Protein 1EI0 (pdb70)

Structure (mmCIF, N/CA/C/O backbone):
data_1EI0
#
_entry.id   1EI0
#
_cell.length_a   1.000
_cell.length_b   1.000
_cell.length_c   1.000
_cell.angle_alpha   90.00
_cell.angle_beta   90.00
_cell.angle_gamma   90.00
#
_symmetry.space_group_name_H-M   'P 1'
#
loop_
_atom_site.group_PDB
_atom_site.id
_atom_site.type_symbol
_atom_site.label_atom_id
_atom_site.label_alt_id
_atom_site.label_comp_id
_atom_site.label_asym_id
_atom_site.label_entity_id
_atom_site.label_seq_id
_atom_site.pdbx_PDB_ins_code
_atom_site.Cartn_x
_atom_site.Cartn_y
_atom_site.Cartn_z
_atom_site.occupancy
_atom_site.B_iso_or_equiv
_atom_site.auth_seq_id
_atom_site.auth_comp_id
_atom_site.auth_asym_id
_atom_site.auth_atom_id
_atom_site.pdbx_PDB_model_num
ATOM 1 N N . ASP A 1 1 ? 6.608 13.604 0.992 1.00 0.00 1 ASP A N 1
ATOM 2 C CA . ASP A 1 1 ? 5.940 13.464 -0.292 1.00 0.00 1 ASP A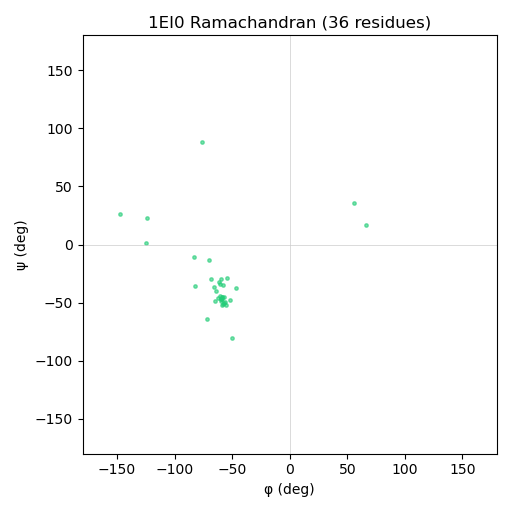 CA 1
ATOM 3 C C . ASP A 1 1 ? 4.484 13.008 -0.040 1.00 0.00 1 ASP A C 1
ATOM 4 O O . ASP A 1 1 ? 4.148 12.816 1.128 1.00 0.00 1 ASP A O 1
ATOM 13 N N . PRO A 1 2 ? 3.620 12.868 -1.072 1.00 0.00 2 PRO A N 1
ATOM 14 C CA . PRO A 1 2 ? 2.256 12.356 -0.936 1.00 0.00 2 PRO A CA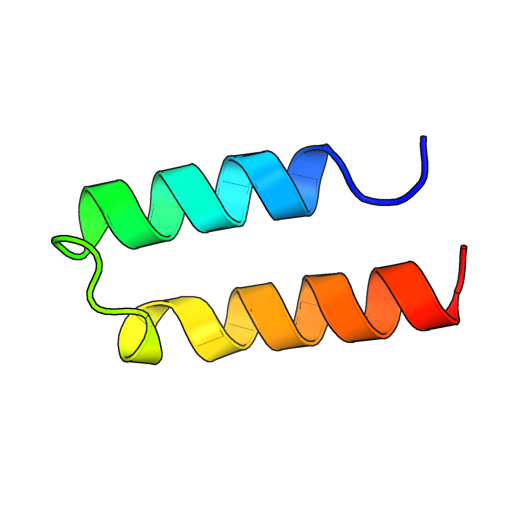 1
ATOM 15 C C . PRO A 1 2 ? 2.176 11.032 -0.164 1.00 0.00 2 PRO A C 1
ATOM 16 O O . PRO A 1 2 ? 1.832 11.036 1.016 1.00 0.00 2 PRO A O 1
ATOM 27 N N . CYS A 1 3 ? 2.452 9.896 -0.824 1.00 0.00 3 CYS A N 1
ATOM 28 C CA . CYS A 1 3 ? 2.116 8.568 -0.308 1.00 0.00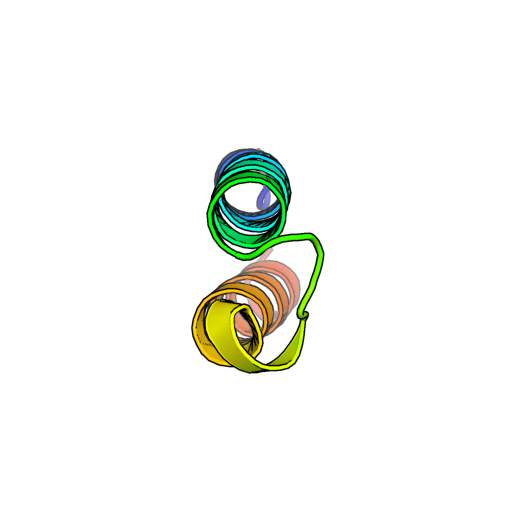 3 CYS A CA 1
ATOM 29 C C . CYS A 1 3 ? 3.120 7.480 -0.708 1.00 0.00 3 CYS A C 1
ATOM 30 O O . CYS A 1 3 ? 2.744 6.308 -0.804 1.00 0.00 3 CYS A O 1
ATOM 37 N N . GLN A 1 4 ? 4.380 7.832 -0.980 1.00 0.00 4 GLN A N 1
ATOM 38 C CA . GLN A 1 4 ? 5.376 6.840 -1.396 1.00 0.00 4 GLN A CA 1
ATOM 39 C C . GLN A 1 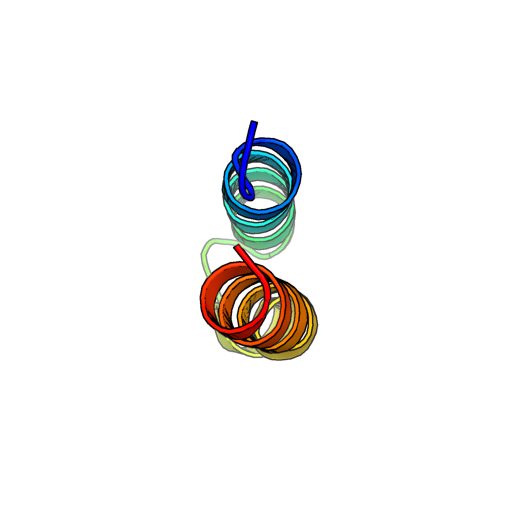4 ? 5.576 5.760 -0.316 1.00 0.00 4 GLN A C 1
ATOM 40 O O . GLN A 1 4 ? 5.764 4.596 -0.664 1.00 0.00 4 GLN A O 1
ATOM 54 N N . LYS A 1 5 ? 5.472 6.116 0.972 1.00 0.00 5 LYS A N 1
ATOM 55 C CA . LYS A 1 5 ? 5.468 5.148 2.068 1.00 0.00 5 LYS A CA 1
ATOM 56 C C . LYS A 1 5 ? 4.340 4.148 1.888 1.00 0.00 5 LYS A C 1
ATOM 57 O O . LYS A 1 5 ? 4.592 2.952 1.932 1.00 0.00 5 LYS A O 1
ATOM 76 N N . GLN A 1 6 ? 3.112 4.620 1.676 1.00 0.00 6 GLN A N 1
ATOM 77 C CA . GLN A 1 6 ? 1.976 3.744 1.448 1.00 0.00 6 GLN A CA 1
ATOM 78 C C . GLN A 1 6 ? 2.232 2.868 0.228 1.00 0.00 6 GLN A C 1
ATOM 79 O O . GLN A 1 6 ? 2.004 1.672 0.316 1.00 0.00 6 GLN A O 1
ATOM 93 N N . ALA A 1 7 ? 2.728 3.428 -0.880 1.00 0.00 7 ALA A N 1
ATOM 94 C CA . ALA A 1 7 ? 3.024 2.640 -2.080 1.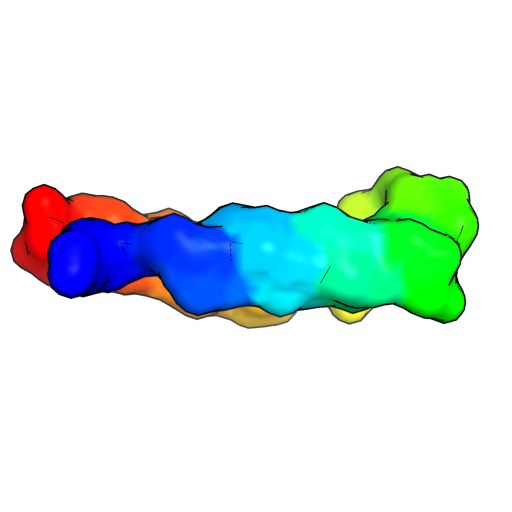00 0.00 7 ALA A CA 1
ATOM 95 C C . ALA A 1 7 ? 4.036 1.528 -1.768 1.00 0.00 7 ALA A C 1
ATOM 96 O O . ALA A 1 7 ? 3.820 0.372 -2.136 1.00 0.00 7 ALA A O 1
ATOM 103 N N . ALA A 1 8 ? 5.116 1.868 -1.056 1.00 0.00 8 ALA A N 1
ATOM 104 C CA . ALA A 1 8 ? 6.124 0.916 -0.612 1.00 0.00 8 ALA A CA 1
ATOM 105 C C . ALA A 1 8 ? 5.520 -0.128 0.328 1.00 0.00 8 ALA A C 1
ATOM 106 O O . ALA A 1 8 ? 5.764 -1.316 0.148 1.00 0.00 8 ALA A O 1
ATOM 113 N N . GLU A 1 9 ? 4.720 0.280 1.316 1.00 0.00 9 GLU A N 1
ATOM 114 C CA . GLU A 1 9 ? 4.080 -0.620 2.264 1.00 0.00 9 GLU A CA 1
ATOM 115 C C . GLU A 1 9 ? 3.008 -1.488 1.600 1.00 0.00 9 GLU A C 1
ATOM 116 O O . GLU A 1 9 ? 2.816 -2.620 2.020 1.00 0.00 9 GLU A O 1
ATOM 128 N N . ILE A 1 10 ? 2.344 -1.000 0.544 1.00 0.00 10 ILE A N 1
ATOM 129 C CA . ILE A 1 10 ? 1.428 -1.776 -0.288 1.00 0.00 10 ILE A CA 1
ATOM 130 C C . ILE A 1 10 ? 2.224 -2.868 -0.996 1.00 0.00 10 ILE A C 1
ATOM 131 O O . ILE A 1 10 ? 1.828 -4.032 -0.920 1.00 0.00 10 ILE A O 1
ATOM 147 N N . GLN A 1 11 ? 3.356 -2.520 -1.628 1.00 0.00 11 GLN A N 1
ATOM 148 C CA . GLN A 1 11 ? 4.272 -3.504 -2.212 1.00 0.00 11 GLN A CA 1
A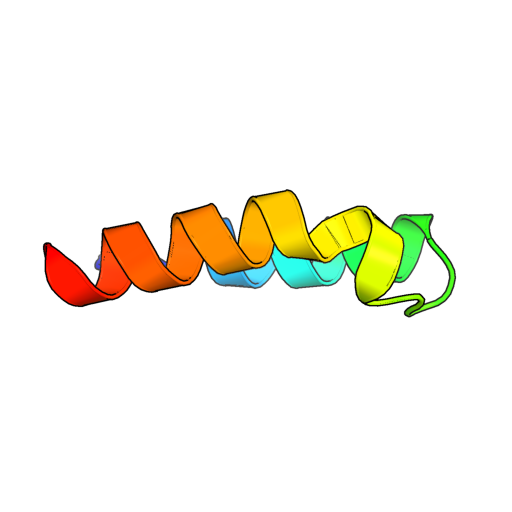TOM 149 C C . GLN A 1 11 ? 4.692 -4.524 -1.152 1.00 0.00 11 GLN A C 1
ATOM 150 O O . GLN A 1 11 ? 4.560 -5.720 -1.376 1.00 0.00 11 GLN A O 1
ATOM 164 N N . LYS A 1 12 ? 5.172 -4.052 0.008 1.00 0.00 12 LYS A N 1
ATOM 165 C CA . LYS A 1 12 ? 5.644 -4.872 1.120 1.00 0.00 12 LYS A CA 1
ATOM 166 C C . LYS A 1 12 ? 4.552 -5.840 1.572 1.00 0.00 12 LYS A C 1
ATOM 167 O O . LYS A 1 12 ? 4.792 -7.040 1.700 1.00 0.00 12 LYS A O 1
ATOM 186 N N . CYS A 1 13 ? 3.348 -5.304 1.784 1.00 0.00 13 CYS A N 1
ATOM 187 C CA . CYS A 1 13 ? 2.176 -6.060 2.172 1.00 0.00 13 CYS A CA 1
ATOM 188 C C . CYS A 1 13 ? 1.888 -7.116 1.116 1.00 0.00 13 CYS A C 1
ATOM 189 O O . CYS A 1 13 ? 1.744 -8.284 1.468 1.00 0.00 13 CYS A O 1
ATOM 196 N N . LEU A 1 14 ? 1.804 -6.736 -0.164 1.00 0.00 14 LEU A N 1
ATOM 197 C CA . LEU A 1 14 ? 1.508 -7.684 -1.228 1.00 0.00 14 LEU A CA 1
ATOM 198 C C . LEU A 1 14 ? 2.568 -8.768 -1.280 1.00 0.00 14 LEU A C 1
ATOM 199 O O . LEU A 1 14 ? 2.216 -9.940 -1.320 1.00 0.00 14 LEU A O 1
ATOM 215 N N . GLN A 1 15 ? 3.844 -8.396 -1.236 1.00 0.00 15 GLN A N 1
ATOM 216 C CA . GLN A 1 15 ? 4.976 -9.316 -1.200 1.00 0.00 15 GLN A CA 1
ATOM 217 C C . GLN A 1 15 ? 4.804 -10.344 -0.080 1.00 0.00 15 GLN A C 1
ATOM 218 O O . GLN A 1 15 ? 4.968 -11.536 -0.328 1.00 0.00 15 GLN A O 1
ATOM 232 N N . ALA A 1 16 ? 4.452 -9.880 1.124 1.00 0.00 16 ALA A N 1
ATOM 233 C CA . ALA A 1 16 ? 4.224 -10.736 2.288 1.00 0.00 16 ALA A CA 1
ATOM 234 C C . ALA A 1 16 ? 2.944 -11.588 2.184 1.00 0.00 16 ALA A C 1
ATOM 235 O O . ALA A 1 16 ? 2.772 -12.512 2.972 1.00 0.00 16 ALA A O 1
ATOM 242 N N . ASN A 1 17 ? 2.056 -11.292 1.232 1.00 0.00 17 ASN A N 1
ATOM 243 C CA . ASN A 1 17 ? 0.748 -11.912 1.028 1.00 0.00 17 ASN A CA 1
ATOM 244 C C . ASN A 1 17 ? 0.640 -12.476 -0.400 1.00 0.00 17 ASN A C 1
ATOM 245 O O . ASN A 1 17 ? -0.464 -12.644 -0.916 1.00 0.00 17 ASN A O 1
ATOM 256 N N . SER A 1 18 ? 1.772 -12.768 -1.056 1.00 0.00 18 SER A N 1
ATOM 257 C CA . SER A 1 18 ? 1.852 -13.408 -2.372 1.00 0.00 18 SER A CA 1
ATOM 258 C C . SER A 1 18 ? 1.068 -12.652 -3.460 1.00 0.00 18 SER A C 1
ATOM 259 O O . SER A 1 18 ? 0.488 -13.272 -4.348 1.00 0.00 18 SER A O 1
ATOM 267 N N . TYR A 1 19 ? 1.052 -11.316 -3.392 1.00 0.00 19 TYR A N 1
ATOM 268 C CA . TYR A 1 19 ? 0.328 -10.408 -4.276 1.00 0.00 19 TYR A CA 1
ATOM 269 C C . TYR A 1 19 ? -1.200 -10.536 -4.152 1.00 0.00 19 TYR A C 1
ATOM 270 O O . TYR A 1 19 ? -1.928 -10.016 -5.000 1.00 0.00 19 TYR A O 1
ATOM 288 N N . LEU A 1 20 ? -1.704 -11.152 -3.072 1.00 0.00 20 LEU A N 1
ATOM 289 C CA . LEU A 1 20 ? -3.132 -11.176 -2.772 1.00 0.00 20 LEU A CA 1
ATOM 290 C C . LEU A 1 20 ? -3.532 -9.820 -2.220 1.00 0.00 20 LEU A C 1
ATOM 291 O O . LEU A 1 20 ? -3.556 -9.568 -1.016 1.00 0.00 20 LEU A O 1
ATOM 307 N N . GLU A 1 21 ? -3.876 -8.964 -3.168 1.00 0.00 21 GLU A N 1
ATOM 308 C CA . GLU A 1 21 ? -4.308 -7.596 -2.984 1.00 0.00 21 GLU A CA 1
ATOM 309 C C . GLU A 1 21 ? -5.356 -7.468 -1.876 1.00 0.00 21 GLU A C 1
ATOM 310 O O . GLU A 1 21 ? -5.304 -6.524 -1.092 1.00 0.00 21 GLU A O 1
ATOM 322 N N . SER A 1 22 ? -6.268 -8.440 -1.764 1.00 0.00 22 SER A N 1
ATOM 323 C CA . SER A 1 22 ? -7.320 -8.504 -0.760 1.00 0.00 22 SER A CA 1
ATOM 324 C C . SER A 1 22 ? -6.796 -8.404 0.676 1.00 0.00 22 SER A C 1
ATOM 325 O O . SER A 1 22 ? -7.504 -7.872 1.532 1.00 0.00 22 SER A O 1
ATOM 333 N N . LYS A 1 23 ? -5.560 -8.844 0.952 1.00 0.00 23 LYS A N 1
ATOM 334 C CA . LYS A 1 23 ? -4.976 -8.772 2.300 1.00 0.00 23 LYS A CA 1
ATOM 335 C C . LYS A 1 23 ? -4.380 -7.388 2.584 1.00 0.00 23 LYS A C 1
ATOM 336 O O . LYS A 1 23 ? -4.052 -7.072 3.724 1.00 0.00 23 LYS A O 1
ATOM 355 N N . CYS A 1 24 ? -4.264 -6.556 1.548 1.00 0.00 24 CYS A N 1
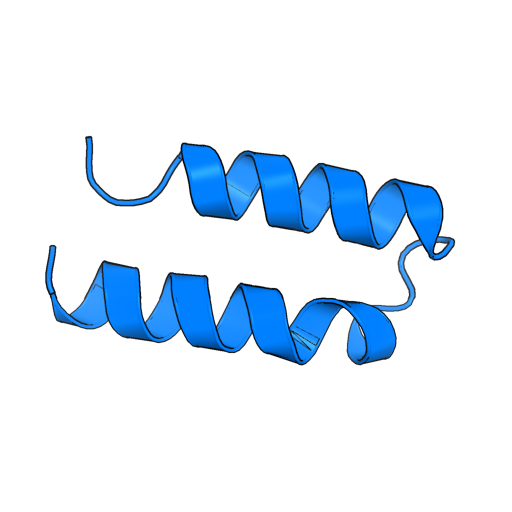ATOM 356 C CA . CYS A 1 24 ? -3.564 -5.276 1.528 1.00 0.00 24 CYS A CA 1
ATOM 357 C C . CYS A 1 24 ? -4.492 -4.148 1.072 1.00 0.00 24 CYS A C 1
ATOM 358 O O . CYS A 1 24 ? -4.092 -2.988 1.044 1.00 0.00 24 CYS A O 1
ATOM 365 N N . GLN A 1 25 ? -5.760 -4.464 0.788 1.00 0.00 25 GLN A N 1
ATOM 366 C CA . GLN A 1 25 ? -6.788 -3.504 0.456 1.00 0.00 25 GLN A CA 1
ATOM 367 C C . GLN A 1 25 ? -6.972 -2.468 1.556 1.00 0.00 25 GLN A C 1
ATOM 368 O O . GLN A 1 25 ? -7.136 -1.300 1.228 1.00 0.00 25 GLN A O 1
ATOM 382 N N . ALA A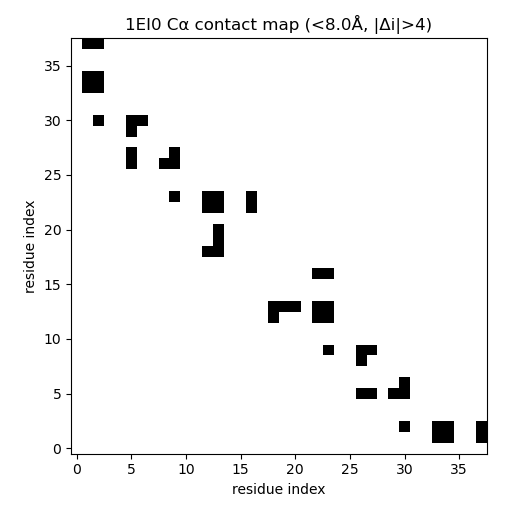 1 26 ? -6.828 -2.832 2.836 1.00 0.00 26 ALA A N 1
ATOM 383 C CA . ALA A 1 26 ? -6.820 -1.872 3.944 1.00 0.00 26 ALA A CA 1
ATOM 384 C C . ALA A 1 26 ? -5.688 -0.840 3.820 1.00 0.00 26 ALA A C 1
ATOM 385 O O . ALA A 1 26 ? -5.844 0.304 4.248 1.00 0.00 26 ALA A O 1
ATOM 392 N N . VAL A 1 27 ? -4.564 -1.208 3.196 1.00 0.00 27 VAL A N 1
ATOM 393 C CA . VAL A 1 27 ? -3.412 -0.336 2.996 1.00 0.00 27 VAL A CA 1
ATOM 394 C C . VAL A 1 27 ? -3.676 0.532 1.756 1.00 0.00 27 VAL A C 1
ATOM 395 O O . VAL A 1 27 ? -3.348 1.720 1.756 1.00 0.00 27 VAL A O 1
ATOM 408 N N . ILE A 1 28 ? -4.336 -0.016 0.732 1.00 0.00 28 ILE A N 1
ATOM 409 C CA . ILE A 1 28 ? -4.800 0.704 -0.456 1.00 0.00 28 ILE A CA 1
ATOM 410 C C . ILE A 1 28 ? -5.888 1.716 -0.080 1.00 0.00 28 ILE A C 1
ATOM 411 O O . ILE A 1 28 ? -5.880 2.812 -0.636 1.00 0.00 28 ILE A O 1
ATOM 427 N N . GLN A 1 29 ? -6.776 1.412 0.872 1.00 0.00 29 GLN A N 1
ATOM 428 C CA . GLN A 1 29 ? -7.688 2.408 1.432 1.00 0.00 29 GLN A CA 1
ATOM 429 C C . GLN A 1 29 ? -6.884 3.576 2.008 1.00 0.00 29 GLN A C 1
ATOM 430 O O . GLN A 1 29 ? -7.212 4.736 1.752 1.00 0.00 29 GLN A O 1
ATOM 444 N N . GLU A 1 30 ? -5.812 3.280 2.756 1.00 0.00 30 GLU A N 1
ATOM 445 C CA . GLU A 1 30 ? -4.920 4.288 3.324 1.00 0.00 30 GLU A CA 1
ATOM 446 C C . GLU A 1 30 ? -4.296 5.132 2.208 1.00 0.00 30 GLU A C 1
ATOM 447 O O . GLU A 1 30 ? -4.360 6.356 2.272 1.00 0.00 30 GLU A O 1
ATOM 459 N N . LEU A 1 31 ? -3.756 4.500 1.156 1.00 0.00 31 LEU A N 1
ATOM 460 C CA . LEU A 1 31 ? -3.228 5.192 -0.024 1.00 0.00 31 LEU A CA 1
ATOM 461 C C . LEU A 1 31 ? -4.296 6.052 -0.700 1.00 0.00 31 LEU A C 1
ATOM 462 O O . LEU A 1 31 ? -4.008 7.192 -1.056 1.00 0.00 31 LEU A O 1
ATOM 478 N N . LYS A 1 32 ? -5.520 5.544 -0.896 1.00 0.00 32 LYS A N 1
ATOM 479 C CA . LYS A 1 32 ? -6.600 6.356 -1.468 1.00 0.00 32 LYS A CA 1
ATOM 480 C C . LYS A 1 32 ? -6.880 7.576 -0.596 1.00 0.00 32 LYS A C 1
ATOM 481 O O . LYS A 1 32 ? -6.972 8.688 -1.116 1.00 0.00 32 LYS A O 1
ATOM 500 N N . LYS A 1 33 ? -7.000 7.388 0.720 1.00 0.00 33 LYS A N 1
ATOM 501 C CA . LYS A 1 33 ? -7.268 8.492 1.636 1.00 0.00 33 LYS A CA 1
ATOM 502 C C . LYS A 1 33 ? -6.104 9.488 1.628 1.00 0.00 33 LYS A C 1
ATOM 503 O O . LYS A 1 33 ? -6.312 10.696 1.580 1.00 0.00 33 LYS A O 1
ATOM 522 N N . CYS A 1 34 ? -4.872 8.972 1.580 1.00 0.00 34 CYS A N 1
ATOM 523 C CA . CYS A 1 34 ? -3.648 9.736 1.432 1.00 0.00 34 CYS A CA 1
ATOM 524 C C . CYS A 1 34 ? -3.684 10.588 0.160 1.00 0.00 34 CYS A C 1
ATOM 525 O O . CYS A 1 34 ? -3.404 11.784 0.208 1.00 0.00 34 CYS A O 1
ATOM 532 N N . ALA A 1 35 ? -4.020 9.964 -0.972 1.00 0.00 35 ALA A N 1
ATOM 533 C CA . ALA A 1 35 ? -4.116 10.628 -2.264 1.00 0.00 35 ALA A CA 1
ATOM 534 C C . ALA A 1 35 ? -5.172 11.732 -2.220 1.00 0.00 35 ALA A C 1
ATOM 535 O O . ALA A 1 35 ? -4.916 12.840 -2.696 1.00 0.00 35 ALA A O 1
ATOM 542 N N . ALA A 1 36 ? -6.336 11.448 -1.620 1.00 0.00 36 ALA A N 1
ATOM 543 C CA . ALA A 1 36 ? -7.408 12.424 -1.432 1.00 0.00 36 ALA A CA 1
ATOM 544 C C . ALA A 1 36 ? -6.964 13.612 -0.568 1.00 0.00 36 ALA A C 1
ATOM 545 O O . ALA A 1 36 ? -7.444 14.724 -0.796 1.00 0.00 36 ALA A O 1
ATOM 552 N N . GLN A 1 37 ? -6.056 13.404 0.396 1.00 0.00 37 GLN A N 1
ATOM 553 C CA . GLN A 1 37 ? -5.424 14.488 1.140 1.00 0.00 37 GLN A CA 1
ATOM 554 C C . GLN A 1 37 ? -4.424 15.236 0.252 1.00 0.00 37 GLN A C 1
ATOM 555 O O . GLN A 1 37 ? -4.592 16.428 0.008 1.00 0.00 37 GLN A O 1
ATOM 569 N N . TYR A 1 38 ? -3.352 14.560 -0.188 1.00 0.00 38 TYR A N 1
ATOM 570 C CA . TYR A 1 38 ? -2.284 15.172 -0.956 1.00 0.00 38 TYR A CA 1
ATOM 571 C C . TYR A 1 38 ? -2.708 15.184 -2.424 1.00 0.00 38 TYR A C 1
ATOM 572 O O . TYR A 1 38 ? -1.928 15.548 -3.304 1.00 0.00 38 TYR A O 1
#

Nearest PDB structures (foldseek):
  1ei0-assembly1_A  TM=1.027E+00  e=1.560E-04  unclassified
  1hp8-assembly1_A  TM=8.788E-01  e=3.067E-03  Homo sapiens
  6pce-assembly1_A  TM=9.077E-01  e=1.460E+00  Homo sapiens
  6pcf-assembly1_C-2  TM=8.739E-01  e=3.592E+00  Homo sapiens
  6pcf-assembly1_D  TM=8.637E-01  e=3.849E+00  Homo sapiens

Sequence (38 aa):
DPCQKQAAEIQKCLQANSYLESKCQAVIQELKKCAAQY

Organism: Homo sapiens (NCBI:txid9606)

Radius of gyration: 9.66 Å; Cα contacts (8 Å, |Δi|>4): 26; chains: 1; bounding box: 14×29×8 Å

GO terms:
  GO:0005739 mitochondrion (C, IDA)
  GO:0005739 mitochondrion (C, HTP)

Solvent-accessible surface area: 3085 Å² total; per-residue (Å²): 121,81,12,125,154,31,46,57,93,23,113,152,26,26,115,88,39,93,136,101,86,97,134,0,60,80,39,24,95,85,54,121,130,6,62,91,122,167

Secondary structure (DSSP, 8-state):
--SHHHHHHHHHHHHHTTT-GGGTHHHHHHHHHHHHH-

InterPro domains:
  IPR009069 Cysteine alpha-hairpin motif superfamily [SSF47072] (1-64)
  IPR027179 Cx9C motif-containing protein 4 [PF08991] (6-59)
  IPR027179 Cx9C motif-containing protein 4 [PTHR15590] (2-59)

Foldseek 3Di:
DQQVVLVVVQVVQCVVVVNPSVSCVVSVVVSVVSVVVD